Protein AF-A0A9D9CUV0-F1 (afdb_monomer_lite)

Sequence (119 aa):
TVNWGDNWRLPTREEFLELARECEWKIASDFGGSGVAGLVGISKKNKNVIFLPFCGYAKATVEAEGTAATYWTSTYGYDGTSAYDAASYHARISNPSRMVQVSNAAQEMGRNVRGVVNK

Secondary structure (DSSP, 8-state):
-----TTEEPPPHHHHHHHHHHEEEEEESSSTTSS--EEEEEETTT--EEEEE-EEEESSSEEEETT-BEEEEEEEP--SS-TT---EEEEETTSGGG-EEEE---TTSB-B---EE--

Structure (mmCIF, N/CA/C/O backbone):
data_AF-A0A9D9CUV0-F1
#
_entry.id   AF-A0A9D9CUV0-F1
#
loop_
_atom_site.group_PDB
_atom_site.id
_atom_site.type_symbol
_atom_site.label_atom_id
_atom_site.label_alt_id
_atom_site.label_comp_id
_atom_site.label_asym_id
_atom_site.label_entity_id
_atom_site.label_seq_id
_atom_site.pdbx_PDB_ins_code
_atom_site.Cartn_x
_atom_site.Cartn_y
_atom_site.Cartn_z
_atom_site.occupancy
_atom_site.B_iso_or_equiv
_atom_site.auth_seq_id
_atom_site.auth_comp_id
_atom_site.auth_asym_id
_atom_site.auth_atom_id
_atom_site.pdbx_PDB_model_num
ATOM 1 N N . THR A 1 1 ? -21.036 -10.960 -15.148 1.00 46.88 1 THR A N 1
ATOM 2 C CA . THR A 1 1 ? -19.567 -10.837 -15.045 1.00 46.88 1 THR A CA 1
ATOM 3 C C . THR A 1 1 ? -19.235 -9.391 -14.747 1.00 46.88 1 THR A C 1
ATOM 5 O O . THR A 1 1 ? -19.728 -8.515 -15.443 1.00 46.88 1 THR A O 1
ATOM 8 N N . VAL A 1 2 ? -18.496 -9.114 -13.670 1.00 50.69 2 VAL A N 1
ATOM 9 C CA . VAL A 1 2 ? -18.025 -7.752 -13.375 1.00 50.69 2 VAL A CA 1
ATOM 10 C C . VAL A 1 2 ? -16.778 -7.528 -14.224 1.00 50.69 2 VAL A C 1
ATOM 12 O O . VAL A 1 2 ? -15.698 -7.996 -13.875 1.00 50.69 2 VAL A O 1
ATOM 15 N N . ASN A 1 3 ? -16.944 -6.889 -15.383 1.00 58.47 3 ASN A N 1
ATOM 16 C CA . ASN A 1 3 ? -15.808 -6.390 -16.150 1.00 58.47 3 ASN A CA 1
ATOM 17 C C . ASN A 1 3 ? -15.181 -5.256 -15.340 1.00 58.47 3 ASN A C 1
ATOM 19 O O . ASN A 1 3 ? -15.890 -4.356 -14.898 1.00 58.47 3 ASN A O 1
ATOM 23 N N . TRP A 1 4 ? -13.862 -5.285 -15.157 1.00 58.91 4 TRP A N 1
ATOM 24 C CA . TRP A 1 4 ? -13.094 -4.296 -14.386 1.00 58.91 4 TRP A CA 1
ATOM 25 C C . TRP A 1 4 ? -13.083 -2.885 -15.026 1.00 58.91 4 TRP A C 1
ATOM 27 O O . TRP A 1 4 ? -12.318 -2.021 -14.603 1.00 58.91 4 TRP A O 1
ATOM 37 N N . GLY A 1 5 ? -13.956 -2.651 -16.015 1.00 60.09 5 GLY A N 1
ATOM 38 C CA . GLY A 1 5 ? -13.951 -1.510 -16.919 1.00 60.09 5 GLY A CA 1
ATOM 39 C C . GLY A 1 5 ? -12.782 -1.578 -17.899 1.00 60.09 5 GLY A C 1
ATOM 40 O O . GLY A 1 5 ? -11.723 -2.127 -17.592 1.00 60.09 5 GLY A O 1
ATOM 41 N N . ASP A 1 6 ? -12.955 -0.997 -19.081 1.00 66.31 6 ASP A N 1
ATOM 42 C CA . ASP A 1 6 ? -11.801 -0.617 -19.890 1.00 66.31 6 ASP A CA 1
ATOM 43 C C . ASP A 1 6 ? -11.046 0.495 -19.129 1.00 66.31 6 ASP A C 1
ATOM 45 O O . ASP A 1 6 ? -11.681 1.366 -18.529 1.00 66.31 6 ASP A O 1
ATOM 49 N N . ASN A 1 7 ? -9.705 0.477 -19.148 1.00 77.00 7 ASN A N 1
ATOM 50 C CA . ASN A 1 7 ? -8.789 1.463 -18.523 1.00 77.00 7 ASN A CA 1
ATOM 51 C C . ASN A 1 7 ? -8.323 1.235 -17.071 1.00 77.00 7 ASN A C 1
ATOM 53 O O . ASN A 1 7 ? -7.897 2.188 -16.409 1.00 77.00 7 ASN A O 1
ATOM 57 N N . TRP A 1 8 ? -8.333 0.002 -16.566 1.00 80.94 8 TRP A N 1
ATOM 58 C CA . TRP A 1 8 ? -7.646 -0.305 -15.309 1.00 80.94 8 TRP A CA 1
ATOM 59 C C . TRP A 1 8 ? -6.123 -0.337 -15.504 1.00 80.94 8 TRP A C 1
ATOM 61 O O . TRP A 1 8 ? -5.613 -0.956 -16.440 1.00 80.94 8 TRP A O 1
ATOM 71 N N . ARG A 1 9 ? -5.379 0.295 -14.595 1.00 86.12 9 ARG A N 1
ATOM 72 C CA . ARG A 1 9 ? -3.915 0.189 -14.533 1.00 86.12 9 ARG A CA 1
ATOM 73 C C . ARG A 1 9 ? -3.418 0.121 -13.100 1.00 86.12 9 ARG A C 1
ATOM 75 O O . ARG A 1 9 ? -4.111 0.509 -12.161 1.00 86.12 9 ARG A O 1
ATOM 82 N N . LEU A 1 10 ? -2.166 -0.292 -12.939 1.00 83.62 10 LEU A N 1
ATOM 83 C CA . LEU A 1 10 ? -1.450 -0.081 -11.689 1.00 83.62 10 LEU A CA 1
ATOM 84 C C . LEU A 1 10 ? -1.231 1.430 -11.447 1.00 83.62 10 LEU A C 1
ATOM 86 O O . LEU A 1 10 ? -0.942 2.181 -12.391 1.00 83.62 10 LEU A O 1
ATOM 90 N N . PRO A 1 11 ? -1.348 1.893 -10.194 1.00 83.19 11 PRO A N 1
ATOM 91 C CA . PRO A 1 11 ? -0.974 3.246 -9.812 1.00 83.19 11 PRO A CA 1
ATOM 92 C C . PRO A 1 11 ? 0.521 3.451 -10.037 1.00 83.19 11 PRO A C 1
ATOM 94 O O . PRO A 1 11 ? 1.333 2.545 -9.850 1.00 83.19 11 PRO A O 1
ATOM 97 N N . THR A 1 12 ? 0.884 4.660 -10.425 1.00 84.44 12 THR A N 1
ATOM 98 C CA . THR A 1 12 ? 2.278 5.088 -10.503 1.00 84.44 12 THR A CA 1
ATOM 99 C C . THR A 1 12 ? 2.852 5.274 -9.100 1.00 84.44 12 THR A C 1
ATOM 101 O O . THR A 1 12 ? 2.125 5.394 -8.107 1.00 84.44 12 THR A O 1
ATOM 104 N N . ARG A 1 13 ? 4.179 5.352 -9.015 1.00 81.00 13 ARG A N 1
ATOM 105 C CA . ARG A 1 13 ? 4.892 5.755 -7.800 1.00 81.00 13 ARG A CA 1
ATOM 106 C C . ARG A 1 13 ? 4.354 7.074 -7.235 1.00 81.00 13 ARG A C 1
ATOM 108 O O . ARG A 1 13 ? 4.178 7.200 -6.025 1.00 81.00 13 ARG A O 1
ATOM 115 N N . GLU A 1 14 ? 4.034 8.018 -8.113 1.00 82.12 14 GLU A N 1
ATOM 116 C CA . GLU A 1 14 ? 3.698 9.390 -7.735 1.00 82.12 14 GLU A CA 1
ATOM 117 C C . GLU A 1 14 ? 2.285 9.475 -7.164 1.00 82.12 14 GLU A C 1
ATOM 119 O O . GLU A 1 14 ? 2.069 10.149 -6.160 1.00 82.12 14 GLU A O 1
ATOM 124 N N . GLU A 1 15 ? 1.349 8.703 -7.715 1.00 84.69 15 GLU A N 1
ATOM 125 C CA . GLU A 1 15 ? 0.001 8.558 -7.159 1.00 84.69 15 GLU A CA 1
ATOM 126 C C . GLU A 1 15 ? 0.019 7.865 -5.793 1.00 84.69 15 GLU A C 1
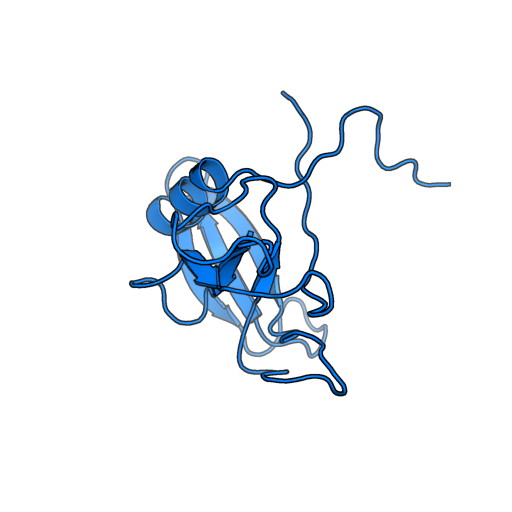ATOM 128 O O . GLU A 1 15 ? -0.701 8.265 -4.878 1.00 84.69 15 GLU A O 1
ATOM 133 N N . PHE A 1 16 ? 0.876 6.855 -5.611 1.00 82.19 16 PHE A N 1
ATOM 134 C CA . PHE A 1 16 ? 1.055 6.224 -4.302 1.00 82.19 16 PHE A CA 1
ATOM 135 C C . PHE A 1 16 ? 1.692 7.176 -3.279 1.00 82.19 16 PHE A C 1
ATOM 137 O O . PHE A 1 16 ? 1.319 7.150 -2.105 1.00 82.19 16 PHE A O 1
ATOM 144 N N . LEU A 1 17 ? 2.627 8.032 -3.706 1.00 81.44 17 LEU A N 1
ATOM 145 C CA . LEU A 1 17 ? 3.212 9.078 -2.863 1.00 81.44 17 LEU A CA 1
ATOM 146 C C . LEU A 1 17 ? 2.218 10.192 -2.528 1.00 81.44 17 LEU A C 1
ATOM 148 O O . LEU A 1 17 ? 2.254 10.711 -1.412 1.00 81.44 17 LEU A O 1
ATOM 152 N N . GLU A 1 18 ? 1.331 10.565 -3.450 1.00 84.81 18 GLU A N 1
ATOM 153 C CA . GLU A 1 18 ? 0.226 11.470 -3.135 1.00 84.81 18 GLU A CA 1
ATOM 154 C C . GLU A 1 18 ? -0.659 10.836 -2.063 1.00 84.81 18 GLU A C 1
ATOM 156 O O . GLU A 1 18 ? -0.867 11.435 -1.013 1.00 84.81 18 GLU A O 1
ATOM 161 N N . LEU A 1 19 ? -1.108 9.595 -2.274 1.00 84.75 19 LEU A N 1
ATOM 162 C CA . LEU A 1 19 ? -1.947 8.873 -1.320 1.00 84.75 19 LEU A CA 1
ATOM 163 C C . LEU A 1 19 ? -1.303 8.806 0.072 1.00 84.75 19 LEU A C 1
ATOM 165 O O . LEU A 1 19 ? -1.969 9.034 1.080 1.00 84.75 19 LEU A O 1
ATOM 169 N N . ALA A 1 20 ? 0.002 8.540 0.119 1.00 81.56 20 ALA A N 1
ATOM 170 C CA . ALA A 1 20 ? 0.804 8.527 1.333 1.00 81.56 20 ALA A CA 1
ATOM 171 C C . ALA A 1 20 ? 0.732 9.835 2.126 1.00 81.56 20 ALA A C 1
ATOM 173 O O . ALA A 1 20 ? 0.516 9.810 3.338 1.00 81.56 20 ALA A O 1
ATOM 174 N N . ARG A 1 21 ? 0.920 10.969 1.442 1.00 84.38 21 ARG A N 1
ATOM 175 C CA . ARG A 1 21 ? 1.017 12.306 2.050 1.00 84.38 21 ARG A CA 1
ATOM 176 C C . ARG A 1 21 ? -0.348 12.914 2.351 1.00 84.38 21 ARG A C 1
ATOM 178 O O . ARG A 1 21 ? -0.536 13.561 3.385 1.00 84.38 21 ARG A O 1
ATOM 185 N N . GLU A 1 22 ? -1.294 12.700 1.448 1.00 89.62 22 GLU A N 1
ATOM 186 C CA . GLU A 1 22 ? -2.609 13.335 1.444 1.00 89.62 22 GLU A CA 1
ATOM 187 C C . GLU A 1 22 ? -3.660 12.541 2.224 1.00 89.62 22 GLU A C 1
ATOM 189 O O . GLU A 1 22 ? -4.793 13.001 2.347 1.00 89.62 22 GLU A O 1
ATOM 194 N N . CYS A 1 23 ? -3.305 11.384 2.792 1.00 88.88 23 CYS A N 1
ATOM 195 C CA . CYS A 1 23 ? -4.169 10.645 3.709 1.00 88.88 23 CYS A CA 1
ATOM 196 C C . CYS A 1 23 ? -3.682 10.720 5.159 1.00 88.88 23 CYS A C 1
ATOM 198 O O . CYS A 1 23 ? -2.488 10.786 5.451 1.00 88.88 23 CYS A O 1
ATOM 200 N N . GLU A 1 24 ? -4.636 10.689 6.082 1.00 89.81 24 GLU A N 1
ATOM 201 C CA . GLU A 1 24 ? -4.405 10.336 7.479 1.00 89.81 24 GLU A CA 1
ATOM 202 C C . GLU A 1 24 ? -4.538 8.822 7.634 1.00 89.81 24 GLU A C 1
ATOM 204 O O . GLU A 1 24 ? -5.509 8.232 7.154 1.00 89.81 24 GLU A O 1
ATOM 209 N N . TRP A 1 25 ? -3.568 8.198 8.300 1.00 85.88 25 TRP A N 1
ATOM 210 C CA . TRP A 1 25 ? -3.477 6.745 8.411 1.00 85.88 25 TRP A CA 1
ATOM 211 C C . TRP A 1 25 ? -3.795 6.277 9.824 1.00 85.88 25 TRP A C 1
ATOM 213 O O . TRP A 1 25 ? -3.247 6.790 10.800 1.00 85.88 25 TRP A O 1
ATOM 223 N N . LYS A 1 26 ? -4.661 5.268 9.925 1.00 88.00 26 LYS A N 1
ATOM 224 C CA . LYS A 1 26 ? -4.978 4.566 11.172 1.00 88.00 26 LYS A CA 1
ATOM 225 C C . LYS A 1 26 ? -4.922 3.065 10.941 1.00 88.00 26 LYS A C 1
ATOM 227 O O . LYS A 1 26 ? -5.271 2.591 9.862 1.00 88.00 26 LYS A O 1
ATOM 232 N N . ILE A 1 27 ? -4.501 2.323 11.957 1.00 87.31 27 ILE A N 1
ATOM 233 C CA . ILE A 1 27 ? -4.576 0.862 11.942 1.00 87.31 27 ILE A CA 1
ATOM 234 C C . ILE A 1 27 ? -5.994 0.456 12.342 1.00 87.31 27 ILE A C 1
ATOM 236 O O . ILE A 1 27 ? -6.518 0.945 13.342 1.00 87.31 27 ILE A O 1
ATOM 240 N N . ALA A 1 28 ? -6.598 -0.438 11.566 1.00 89.44 28 ALA A N 1
ATOM 241 C CA . ALA A 1 28 ? -7.801 -1.165 11.936 1.00 89.44 28 ALA A CA 1
ATOM 242 C C . ALA A 1 28 ? -7.410 -2.616 12.227 1.00 89.44 28 ALA A C 1
ATOM 244 O O . ALA A 1 28 ? -6.795 -3.265 11.383 1.00 89.44 28 ALA A O 1
ATOM 245 N N . SER A 1 29 ? -7.750 -3.114 13.416 1.00 89.00 29 SER A N 1
ATOM 246 C CA . SER A 1 29 ? -7.565 -4.525 13.783 1.00 89.00 29 SER A CA 1
ATOM 247 C C . SER A 1 29 ? -8.572 -5.440 13.086 1.00 89.00 29 SER A C 1
ATOM 249 O O . SER A 1 29 ? -8.277 -6.605 12.854 1.00 89.00 29 SER A O 1
ATOM 251 N N . ASP A 1 30 ? -9.737 -4.897 12.739 1.00 89.12 30 ASP A N 1
ATOM 252 C CA . ASP A 1 30 ? -10.767 -5.546 11.939 1.00 89.12 30 ASP A CA 1
ATOM 253 C C . ASP A 1 30 ? -11.511 -4.469 11.140 1.00 89.12 30 ASP A C 1
ATOM 255 O O . ASP A 1 30 ? -12.160 -3.586 11.710 1.00 89.12 30 ASP A O 1
ATOM 259 N N . PHE A 1 31 ? -11.376 -4.498 9.815 1.00 86.25 31 PHE A N 1
ATOM 260 C CA . PHE A 1 31 ? -12.105 -3.578 8.953 1.00 86.25 31 PHE A CA 1
ATOM 261 C C . PHE A 1 31 ? -13.453 -4.165 8.543 1.00 86.25 31 PHE A C 1
ATOM 263 O O . PHE A 1 31 ? -13.519 -5.147 7.804 1.00 86.25 31 PHE A O 1
ATOM 270 N N . GLY A 1 32 ? -14.536 -3.531 8.994 1.00 86.00 32 GLY A N 1
ATOM 271 C CA . GLY A 1 32 ? -15.897 -3.880 8.583 1.00 86.00 32 GLY A CA 1
ATOM 272 C C . GLY A 1 32 ? -16.390 -5.251 9.062 1.00 86.00 32 GLY A C 1
ATOM 273 O O . GLY A 1 32 ? -17.326 -5.770 8.465 1.00 86.00 32 GLY A O 1
ATOM 274 N N . GLY A 1 33 ? -15.782 -5.841 10.099 1.00 87.44 33 GLY A N 1
ATOM 275 C CA . GLY A 1 33 ? -16.157 -7.171 10.598 1.00 87.44 33 GLY A CA 1
ATOM 276 C C . GLY A 1 33 ? -15.633 -8.322 9.734 1.00 87.44 33 GLY A C 1
ATOM 277 O O . GLY A 1 33 ? -16.203 -9.409 9.744 1.00 87.44 33 GLY A O 1
ATOM 278 N N . SER A 1 34 ? -14.593 -8.073 8.934 1.00 86.38 34 SER A N 1
ATOM 279 C CA . SER A 1 34 ? -13.983 -9.067 8.043 1.00 86.38 34 SER A CA 1
ATOM 280 C C . SER A 1 34 ? -12.977 -9.978 8.749 1.00 86.38 34 SER A C 1
ATOM 282 O O . SER A 1 34 ? -12.559 -10.980 8.174 1.00 86.38 34 SER A O 1
ATOM 284 N N . GLY A 1 35 ? -12.549 -9.623 9.964 1.00 87.12 35 GLY A N 1
ATOM 285 C CA . GLY A 1 35 ? -11.437 -10.270 10.660 1.00 87.12 35 GLY A CA 1
ATOM 286 C C . GLY A 1 35 ? -10.064 -9.928 10.071 1.00 87.12 35 GLY A C 1
ATOM 287 O O . GLY A 1 35 ? -9.067 -10.535 10.455 1.00 87.12 35 GLY A O 1
ATOM 288 N N . VAL A 1 36 ? -9.991 -8.970 9.138 1.00 87.06 36 VAL A N 1
ATOM 289 C CA . VAL A 1 36 ? -8.748 -8.586 8.461 1.00 87.06 36 VAL A CA 1
ATOM 290 C C . VAL A 1 36 ? -8.218 -7.277 9.032 1.00 87.06 36 VAL A C 1
ATOM 292 O O . VAL A 1 36 ? -8.858 -6.224 8.937 1.00 87.06 36 VAL A O 1
ATOM 295 N N . ALA A 1 37 ? -7.001 -7.336 9.570 1.00 89.38 37 ALA A N 1
ATOM 296 C CA . ALA A 1 37 ? -6.264 -6.156 9.990 1.00 89.38 37 ALA A CA 1
ATOM 297 C C . ALA A 1 37 ? -5.668 -5.411 8.786 1.00 89.38 37 ALA A C 1
ATOM 299 O O . ALA A 1 37 ? -5.275 -6.003 7.776 1.00 89.38 37 ALA A O 1
ATOM 300 N N . GLY A 1 38 ? -5.557 -4.093 8.896 1.00 88.50 38 GLY A N 1
ATOM 301 C CA . GLY A 1 38 ? -4.961 -3.280 7.847 1.00 88.50 38 GLY A CA 1
ATOM 302 C C . GLY A 1 38 ? -4.931 -1.798 8.167 1.00 88.50 38 GLY A C 1
ATOM 303 O O . GLY A 1 38 ? -5.125 -1.367 9.303 1.00 88.50 38 GLY A O 1
ATOM 304 N N . LEU A 1 39 ? -4.686 -1.005 7.131 1.00 87.56 39 LEU A N 1
ATOM 305 C CA . LEU A 1 39 ? -4.616 0.445 7.217 1.00 87.56 39 LEU A CA 1
ATOM 306 C C . LEU A 1 39 ? -5.834 1.090 6.586 1.00 87.56 39 LEU A C 1
ATOM 308 O O . LEU A 1 39 ? -6.220 0.775 5.461 1.00 87.56 39 LEU A O 1
ATOM 312 N N . VAL A 1 40 ? -6.394 2.044 7.315 1.00 90.62 40 VAL A N 1
ATOM 313 C CA . VAL A 1 40 ? -7.461 2.918 6.856 1.00 90.62 40 VAL A CA 1
ATOM 314 C C . VAL A 1 40 ? -6.841 4.272 6.541 1.00 90.62 40 VAL A C 1
ATOM 316 O O . VAL A 1 40 ? -6.307 4.937 7.430 1.00 90.62 40 VAL A O 1
ATOM 319 N N . GLY A 1 41 ? -6.882 4.646 5.264 1.00 89.38 41 GLY A N 1
ATOM 320 C CA . GLY A 1 41 ? -6.453 5.951 4.773 1.00 89.38 41 GLY A CA 1
ATOM 321 C C . GLY A 1 41 ? -7.663 6.853 4.573 1.00 89.38 41 GLY A C 1
ATOM 322 O O . GLY A 1 41 ? -8.558 6.509 3.802 1.00 89.38 41 GLY A O 1
ATOM 323 N N . ILE A 1 42 ? -7.693 7.994 5.258 1.00 92.69 42 ILE A N 1
ATOM 324 C CA . ILE A 1 42 ? -8.741 9.010 5.109 1.00 92.69 42 ILE A CA 1
ATOM 325 C C . ILE A 1 42 ? -8.144 10.204 4.371 1.00 92.69 42 ILE A C 1
ATOM 327 O O . ILE A 1 42 ? -7.225 10.849 4.874 1.00 92.69 42 ILE A O 1
ATOM 331 N N . SER A 1 43 ? -8.669 10.513 3.187 1.00 92.19 43 SER A N 1
ATOM 332 C CA . SER A 1 43 ? -8.202 11.643 2.383 1.00 92.19 43 SER A CA 1
ATOM 333 C C . SER A 1 43 ? -8.407 12.970 3.108 1.00 92.19 43 SER A C 1
ATOM 335 O O . SER A 1 43 ? -9.515 13.305 3.534 1.00 92.19 43 SER A O 1
ATOM 337 N N . LYS A 1 44 ? -7.355 13.784 3.181 1.00 93.56 44 LYS A N 1
ATOM 338 C CA . LYS A 1 44 ? -7.412 15.142 3.730 1.00 93.56 44 LYS A CA 1
ATOM 339 C C . LYS A 1 44 ? -8.247 16.078 2.852 1.00 93.56 44 LYS A C 1
ATOM 341 O O . LYS A 1 44 ? -8.877 16.984 3.389 1.00 93.56 44 LYS A O 1
ATOM 346 N N . LYS A 1 45 ? -8.301 15.823 1.536 1.00 93.25 45 LYS A N 1
ATOM 347 C CA . LYS A 1 45 ? -8.961 16.680 0.533 1.00 93.25 45 LYS A CA 1
ATOM 348 C C . LYS A 1 45 ? -10.470 16.453 0.434 1.00 93.25 45 LYS A C 1
ATOM 350 O O . LYS A 1 45 ? -11.232 17.409 0.427 1.00 93.25 45 LYS A O 1
ATOM 355 N N . ASN A 1 46 ? -10.900 15.196 0.325 1.00 93.06 46 ASN A N 1
ATOM 356 C CA . ASN A 1 46 ? -12.300 14.847 0.030 1.00 93.06 46 ASN A CA 1
ATOM 357 C C . ASN A 1 46 ? -12.926 13.877 1.038 1.00 93.06 46 ASN A C 1
ATOM 359 O O . ASN A 1 46 ? -14.061 13.462 0.841 1.00 93.06 46 ASN A O 1
ATOM 363 N N . LYS A 1 47 ? -12.200 13.507 2.102 1.00 93.69 47 LYS A N 1
ATOM 364 C CA . LYS A 1 47 ? -12.658 12.585 3.155 1.00 93.69 47 LYS A CA 1
ATOM 365 C C . LYS A 1 47 ? -13.039 11.182 2.667 1.00 93.69 47 LYS A C 1
ATOM 367 O O . LYS A 1 47 ? -13.543 10.391 3.461 1.00 93.69 47 LYS A O 1
ATOM 372 N N . ASN A 1 48 ? -12.726 10.829 1.417 1.00 93.25 48 ASN A N 1
ATOM 373 C CA . ASN A 1 48 ? -12.866 9.459 0.937 1.00 93.25 48 ASN A CA 1
ATOM 374 C C . ASN A 1 48 ? -11.964 8.526 1.744 1.00 93.25 48 ASN A C 1
ATOM 376 O O . ASN A 1 48 ? -10.839 8.885 2.109 1.00 93.25 48 ASN A O 1
ATOM 380 N N . VAL A 1 49 ? -12.471 7.322 1.987 1.00 91.06 49 VAL A N 1
ATOM 381 C CA . VAL A 1 49 ? -11.809 6.311 2.805 1.00 91.06 49 VAL A CA 1
ATOM 382 C C . VAL A 1 49 ? -11.345 5.166 1.923 1.00 91.06 49 VAL A C 1
ATOM 384 O O . VAL A 1 49 ? -12.077 4.685 1.059 1.00 91.06 49 VAL A O 1
ATOM 387 N N . ILE A 1 50 ? -10.123 4.712 2.166 1.00 89.44 50 ILE A N 1
ATOM 388 C CA . ILE A 1 50 ? -9.586 3.496 1.578 1.00 89.44 50 ILE A CA 1
ATOM 389 C C . ILE A 1 50 ? -9.138 2.535 2.673 1.00 89.44 50 ILE A C 1
ATOM 391 O O . ILE A 1 50 ? -8.614 2.958 3.700 1.00 89.44 50 ILE A O 1
ATOM 395 N N . PHE A 1 51 ? -9.298 1.239 2.422 1.00 90.44 51 PHE A N 1
ATOM 396 C CA . PHE A 1 51 ? -8.716 0.186 3.244 1.00 90.44 51 PHE A CA 1
ATOM 397 C C . PHE A 1 51 ? -7.602 -0.528 2.478 1.00 90.44 51 PHE A C 1
ATOM 399 O O . PHE A 1 51 ? -7.692 -0.708 1.259 1.00 90.44 51 PHE A O 1
ATOM 406 N N . LEU A 1 52 ? -6.535 -0.874 3.191 1.00 88.62 52 LEU A N 1
ATOM 407 C CA . LEU A 1 52 ? -5.364 -1.577 2.688 1.00 88.62 52 LEU A CA 1
ATOM 408 C C . LEU A 1 52 ? -5.009 -2.703 3.666 1.00 88.62 52 LEU A C 1
ATOM 410 O O . LEU A 1 52 ? -4.394 -2.422 4.700 1.00 88.62 52 LEU A O 1
ATOM 414 N N . PRO A 1 53 ? -5.381 -3.957 3.374 1.00 89.50 53 PRO A N 1
ATOM 415 C CA . PRO A 1 53 ? -5.156 -5.065 4.292 1.00 89.50 53 PRO A CA 1
ATOM 416 C C . PRO A 1 53 ? -3.667 -5.384 4.468 1.00 89.50 53 PRO A C 1
ATOM 418 O O . PRO A 1 53 ? -2.845 -5.161 3.571 1.00 89.50 53 PRO A O 1
ATOM 421 N N . PHE A 1 54 ? -3.323 -5.935 5.632 1.00 88.31 54 PHE A N 1
ATOM 422 C CA . PHE A 1 54 ? -1.986 -6.438 5.931 1.00 88.31 54 PHE A CA 1
ATOM 423 C C . PHE A 1 54 ? -1.761 -7.845 5.360 1.00 88.31 54 PHE A C 1
ATOM 425 O O . PHE A 1 54 ? -1.575 -8.806 6.096 1.00 88.31 54 PHE A O 1
ATOM 432 N N . CYS A 1 55 ? -1.765 -7.971 4.034 1.00 85.56 55 CYS A N 1
ATOM 433 C CA . CYS A 1 55 ? -1.606 -9.259 3.345 1.00 85.56 55 CYS A CA 1
ATOM 434 C C . CYS A 1 55 ? -0.145 -9.671 3.089 1.00 85.56 55 CYS A C 1
ATOM 436 O O . CYS A 1 55 ? 0.093 -10.703 2.472 1.00 85.56 55 CYS A O 1
ATOM 438 N N . GLY A 1 56 ? 0.841 -8.875 3.509 1.00 85.69 56 GLY A N 1
ATOM 439 C CA . GLY A 1 56 ? 2.247 -9.211 3.302 1.00 85.69 56 GLY A CA 1
ATOM 440 C C . GLY A 1 56 ? 2.682 -9.164 1.832 1.00 85.69 56 GLY A C 1
ATOM 441 O O . GLY A 1 56 ? 2.193 -8.334 1.056 1.00 85.69 56 GLY A O 1
ATOM 442 N N . TYR A 1 57 ? 3.640 -10.019 1.473 1.00 83.94 57 TYR A N 1
ATOM 443 C CA . TYR A 1 57 ? 4.095 -10.309 0.107 1.00 83.94 57 TYR A CA 1
ATOM 444 C C . TYR A 1 57 ? 4.477 -11.792 -0.012 1.00 83.94 57 TYR A C 1
ATOM 446 O O . TYR A 1 57 ? 4.796 -12.436 0.982 1.00 83.94 57 TYR A O 1
ATOM 454 N N . ALA A 1 58 ? 4.445 -12.336 -1.224 1.00 85.75 58 ALA A N 1
ATOM 455 C CA . ALA A 1 58 ? 4.816 -13.711 -1.520 1.00 85.75 58 ALA A CA 1
ATOM 456 C C . ALA A 1 58 ? 6.239 -13.791 -2.085 1.00 85.75 58 ALA A C 1
ATOM 458 O O . ALA A 1 58 ? 6.632 -12.997 -2.938 1.00 85.75 58 ALA A O 1
ATOM 459 N N . LYS A 1 59 ? 6.992 -14.791 -1.638 1.00 81.88 59 LYS A N 1
ATOM 460 C CA . LYS A 1 59 ? 8.224 -15.258 -2.279 1.00 81.88 59 LYS A CA 1
ATOM 461 C C . LYS A 1 59 ? 8.100 -16.769 -2.487 1.00 81.88 59 LYS A C 1
ATOM 463 O O . LYS A 1 59 ? 7.264 -17.199 -3.272 1.00 81.88 59 LYS A O 1
ATOM 468 N N . ALA A 1 60 ? 8.843 -17.576 -1.728 1.00 84.50 60 ALA A N 1
ATOM 469 C CA . ALA A 1 60 ? 8.578 -19.012 -1.597 1.00 84.50 60 ALA A CA 1
ATOM 470 C C . ALA A 1 60 ? 7.401 -19.289 -0.642 1.00 84.50 60 ALA A C 1
ATOM 472 O O . ALA A 1 60 ? 6.679 -20.269 -0.792 1.00 84.50 60 ALA A O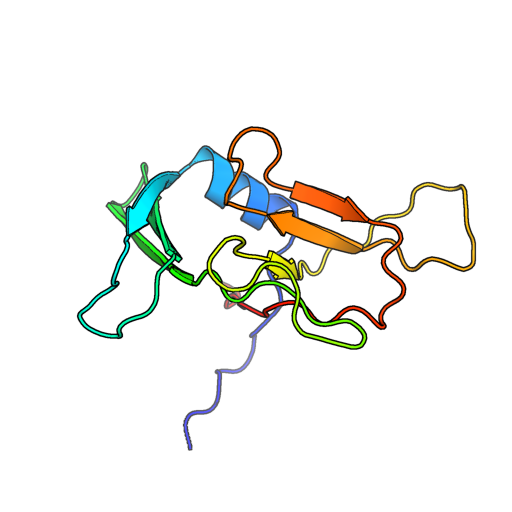 1
ATOM 473 N N . THR A 1 61 ? 7.203 -18.397 0.329 1.00 86.31 61 THR A N 1
ATOM 474 C CA . THR A 1 61 ? 6.103 -18.393 1.297 1.00 86.31 61 THR A CA 1
ATOM 475 C C . THR A 1 61 ? 5.518 -16.985 1.394 1.00 86.31 61 THR A C 1
ATOM 477 O O . THR A 1 61 ? 6.078 -16.036 0.835 1.00 86.31 61 THR A O 1
ATOM 480 N N . VAL A 1 62 ? 4.397 -16.834 2.100 1.00 87.81 62 VAL A N 1
ATOM 481 C CA . VAL A 1 62 ? 3.868 -15.511 2.452 1.00 87.81 62 VAL A CA 1
ATOM 482 C C . VAL A 1 62 ? 4.680 -14.950 3.619 1.00 87.81 62 VAL A C 1
ATOM 484 O O . VAL A 1 62 ? 4.866 -15.615 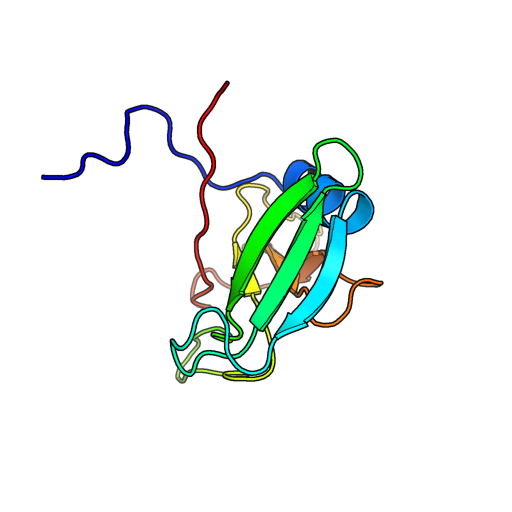4.636 1.00 87.81 62 VAL A O 1
ATOM 487 N N . GLU A 1 63 ? 5.176 -13.729 3.466 1.00 86.88 63 GLU A N 1
ATOM 488 C CA . GLU A 1 63 ? 5.944 -13.003 4.472 1.00 86.88 63 GLU A CA 1
ATOM 489 C C . GLU A 1 63 ? 5.214 -11.727 4.896 1.00 86.88 63 GLU A C 1
ATOM 491 O O . GLU A 1 63 ? 4.543 -11.076 4.096 1.00 86.88 63 GLU A O 1
ATOM 496 N N . ALA A 1 64 ? 5.385 -11.336 6.162 1.00 84.75 64 ALA A N 1
ATOM 497 C CA . ALA A 1 64 ? 4.792 -10.129 6.747 1.00 84.75 64 ALA A CA 1
ATOM 498 C C . ALA A 1 64 ? 3.249 -10.051 6.660 1.00 84.75 64 ALA A C 1
ATOM 500 O O . ALA A 1 64 ? 2.668 -8.960 6.731 1.00 84.75 64 ALA A O 1
ATOM 501 N N . GLU A 1 65 ? 2.581 -11.201 6.559 1.00 87.31 65 GLU A N 1
ATOM 502 C CA . GLU A 1 65 ? 1.138 -11.316 6.768 1.00 87.31 65 GLU A CA 1
ATOM 503 C C . GLU A 1 65 ? 0.758 -10.771 8.155 1.00 87.31 65 GLU A C 1
ATOM 505 O O . GLU A 1 65 ? 1.516 -10.876 9.122 1.00 87.31 65 GLU A O 1
ATOM 510 N N . GLY A 1 66 ? -0.373 -10.075 8.236 1.00 84.12 66 GLY A N 1
ATOM 511 C CA . GLY A 1 66 ? -0.853 -9.406 9.445 1.00 84.12 66 GLY A CA 1
ATOM 512 C C . GLY A 1 66 ? -0.066 -8.156 9.857 1.00 84.12 66 GLY A C 1
ATOM 513 O O . GLY A 1 66 ? -0.512 -7.435 10.746 1.00 84.12 66 GLY A O 1
ATOM 514 N N . THR A 1 67 ? 1.071 -7.850 9.217 1.00 82.44 67 THR A N 1
ATOM 515 C CA . THR A 1 67 ? 1.964 -6.756 9.651 1.00 82.44 67 THR A CA 1
ATOM 516 C C . THR A 1 67 ? 2.345 -5.755 8.559 1.00 82.44 67 THR A C 1
ATOM 518 O O . THR A 1 67 ? 2.773 -4.641 8.874 1.00 82.44 67 THR A O 1
ATOM 521 N N . ALA A 1 68 ? 2.202 -6.101 7.277 1.00 82.19 68 ALA A N 1
ATOM 522 C CA . ALA A 1 68 ? 2.557 -5.214 6.174 1.00 82.19 68 ALA A CA 1
ATOM 523 C C . ALA A 1 68 ? 1.500 -5.195 5.069 1.00 82.19 68 ALA A C 1
ATOM 525 O O . ALA A 1 68 ? 1.018 -6.229 4.618 1.00 82.19 68 ALA A O 1
ATOM 526 N N . ALA A 1 69 ? 1.192 -3.993 4.583 1.00 82.75 69 ALA A N 1
ATOM 527 C CA . ALA A 1 69 ? 0.406 -3.789 3.374 1.00 82.75 69 ALA A CA 1
ATOM 528 C C . ALA A 1 69 ? 1.383 -3.437 2.248 1.00 82.75 69 ALA A C 1
ATOM 530 O O . ALA A 1 69 ? 1.950 -2.338 2.272 1.00 82.75 69 ALA A O 1
ATOM 531 N N . THR A 1 70 ? 1.623 -4.378 1.326 1.00 83.31 70 THR A N 1
ATOM 532 C CA . THR A 1 70 ? 2.570 -4.188 0.217 1.00 83.31 70 THR A CA 1
ATOM 533 C C . THR A 1 70 ? 1.892 -4.199 -1.145 1.00 83.31 70 THR A C 1
ATOM 535 O O . THR A 1 70 ? 1.090 -5.090 -1.413 1.00 83.31 70 THR A O 1
ATOM 538 N N . TYR A 1 71 ? 2.211 -3.222 -2.000 1.00 83.81 71 TYR A N 1
ATOM 539 C CA . TYR A 1 71 ? 1.556 -3.059 -3.304 1.00 83.81 71 TYR A CA 1
ATOM 540 C C . TYR A 1 71 ? 2.538 -2.776 -4.427 1.00 83.81 71 TYR A C 1
ATOM 542 O O . TYR A 1 71 ? 3.496 -2.029 -4.222 1.00 83.81 71 TYR A O 1
ATOM 550 N N . TRP A 1 72 ? 2.249 -3.319 -5.609 1.00 84.19 72 TRP A N 1
ATOM 551 C CA . TRP A 1 72 ? 2.939 -2.960 -6.842 1.00 84.19 72 TRP A CA 1
ATOM 552 C C . TRP A 1 72 ? 2.543 -1.575 -7.352 1.00 84.19 72 TRP A C 1
ATOM 554 O O . TRP A 1 72 ? 1.381 -1.173 -7.269 1.00 84.19 72 TRP A O 1
ATOM 564 N N . THR A 1 73 ? 3.516 -0.879 -7.938 1.00 78.12 73 THR A N 1
ATOM 565 C CA . THR A 1 73 ? 3.290 0.328 -8.742 1.00 78.12 73 THR A CA 1
ATOM 566 C C . THR A 1 73 ? 3.700 0.069 -10.194 1.00 78.12 73 THR A C 1
ATOM 568 O O . THR A 1 73 ? 4.521 -0.808 -10.449 1.00 78.12 73 THR A O 1
ATOM 571 N N . SER A 1 74 ? 3.160 0.828 -11.148 1.00 80.12 74 SER A N 1
ATOM 572 C CA . SER A 1 74 ? 3.536 0.741 -12.571 1.00 80.12 74 SER A CA 1
ATOM 573 C C . SER A 1 74 ? 4.888 1.379 -12.898 1.00 80.12 74 SER A C 1
ATOM 575 O O . SER A 1 74 ? 5.368 1.261 -14.023 1.00 80.12 74 SER A O 1
ATOM 577 N N . THR A 1 75 ? 5.498 2.086 -11.946 1.00 77.88 75 THR A N 1
ATOM 578 C CA . THR A 1 75 ? 6.780 2.755 -12.153 1.00 77.88 75 THR A CA 1
ATOM 579 C C . THR A 1 75 ? 7.919 1.769 -11.919 1.00 77.88 75 THR A C 1
ATOM 581 O O . THR A 1 75 ? 8.029 1.168 -10.848 1.00 77.88 75 THR A O 1
ATOM 584 N N . TYR A 1 76 ? 8.797 1.642 -12.909 1.00 74.56 76 TYR A N 1
ATOM 585 C CA . TYR A 1 76 ? 10.033 0.878 -12.787 1.00 74.56 76 TYR A CA 1
ATOM 586 C C . TYR A 1 76 ? 11.100 1.702 -12.065 1.00 74.56 76 TYR A C 1
ATOM 588 O O . TY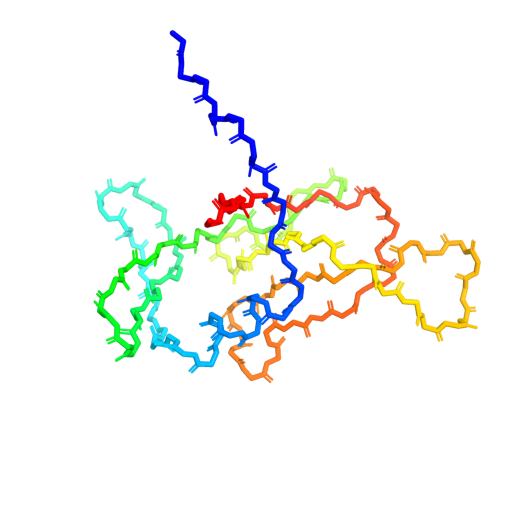R A 1 76 ? 11.239 2.904 -12.296 1.00 74.56 76 TYR A O 1
ATOM 596 N N . GLY A 1 77 ? 11.837 1.053 -11.169 1.00 66.19 77 GLY A N 1
ATOM 597 C CA . GLY A 1 77 ? 13.092 1.575 -10.650 1.00 66.19 77 GLY A CA 1
ATOM 598 C C . GLY A 1 77 ? 14.218 1.179 -11.598 1.00 66.19 77 GLY A C 1
ATOM 599 O O . GLY A 1 77 ? 14.241 0.066 -12.106 1.00 66.19 77 GLY A O 1
ATOM 600 N N . TYR A 1 78 ? 15.156 2.083 -11.841 1.00 60.22 78 TYR A N 1
ATOM 601 C CA . TYR A 1 78 ? 16.436 1.749 -12.453 1.00 60.22 78 TYR A CA 1
ATOM 602 C C . TYR A 1 78 ? 17.500 2.394 -11.579 1.00 60.22 78 TYR A C 1
ATOM 604 O O . TYR A 1 78 ? 17.577 3.620 -11.514 1.00 60.22 78 TYR A O 1
ATOM 612 N N . ASP A 1 79 ? 18.258 1.587 -10.840 1.00 56.28 79 ASP A N 1
ATOM 613 C CA . ASP A 1 79 ? 19.319 2.092 -9.961 1.00 56.28 79 ASP A CA 1
ATOM 614 C C . ASP A 1 79 ? 20.683 2.185 -10.669 1.00 56.28 79 ASP A C 1
ATOM 616 O O . ASP A 1 79 ? 21.653 2.658 -10.084 1.00 56.28 79 ASP A O 1
ATOM 620 N N . GLY A 1 80 ? 20.754 1.789 -11.947 1.00 54.94 80 GLY A N 1
ATOM 621 C CA . GLY A 1 80 ? 21.967 1.849 -12.760 1.00 54.94 80 GLY A CA 1
ATOM 622 C C . GLY A 1 80 ? 23.040 0.823 -12.398 1.00 54.94 80 GLY A C 1
ATOM 623 O O . GLY A 1 80 ? 24.113 0.873 -12.996 1.00 54.94 80 GLY A O 1
ATOM 624 N N . THR A 1 81 ? 22.780 -0.093 -11.455 1.00 55.31 81 THR A N 1
ATOM 625 C CA . THR A 1 81 ? 23.815 -0.976 -10.891 1.00 55.31 81 THR A CA 1
ATOM 626 C C . THR A 1 81 ? 23.625 -2.469 -11.153 1.00 55.31 81 THR A C 1
ATOM 628 O O . THR A 1 81 ? 24.605 -3.207 -11.053 1.00 55.31 81 THR A O 1
ATOM 631 N N . SER A 1 82 ? 22.450 -2.941 -11.583 1.00 52.31 82 SER A N 1
ATOM 632 C CA . SER A 1 82 ? 22.286 -4.343 -11.994 1.00 52.31 82 SER A CA 1
ATOM 633 C C . SER A 1 82 ? 21.366 -4.515 -13.208 1.00 52.31 82 SER A C 1
ATOM 635 O O . SER A 1 82 ? 20.176 -4.224 -13.187 1.00 52.31 82 SER A O 1
ATOM 637 N N . ALA A 1 83 ? 21.921 -5.072 -14.289 1.00 46.47 83 ALA A N 1
ATOM 638 C CA . ALA A 1 83 ? 21.180 -5.486 -15.487 1.00 46.47 83 ALA A CA 1
ATOM 639 C C . ALA A 1 83 ? 20.290 -6.734 -15.259 1.00 4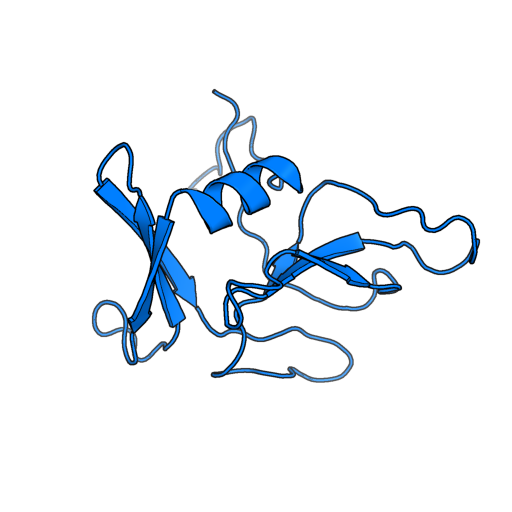6.47 83 ALA A C 1
ATOM 641 O O . ALA A 1 83 ? 19.679 -7.224 -16.205 1.00 46.47 83 ALA A O 1
ATOM 642 N N . TYR A 1 84 ? 20.224 -7.249 -14.021 1.00 42.56 84 TYR A N 1
ATOM 643 C CA . TYR A 1 84 ? 19.536 -8.494 -13.658 1.00 42.56 84 TYR A CA 1
ATOM 644 C C . TYR A 1 84 ? 18.502 -8.367 -12.531 1.00 42.56 84 TYR A C 1
ATOM 646 O O . TYR A 1 84 ? 17.777 -9.329 -12.294 1.00 42.56 84 TYR A O 1
ATOM 654 N N . ASP A 1 85 ? 18.339 -7.197 -11.908 1.00 47.31 85 ASP A N 1
ATOM 655 C CA . ASP A 1 85 ? 17.239 -6.974 -10.969 1.00 47.31 85 ASP A CA 1
ATOM 656 C C . ASP A 1 85 ? 16.264 -5.986 -11.599 1.00 47.31 85 ASP A C 1
ATOM 658 O O . ASP A 1 85 ? 16.575 -4.809 -11.772 1.00 47.31 85 ASP A O 1
ATOM 662 N N . ALA A 1 86 ? 15.070 -6.445 -11.967 1.00 50.66 86 ALA A N 1
ATOM 663 C CA . ALA A 1 86 ? 14.004 -5.552 -12.404 1.00 50.66 86 ALA A CA 1
ATOM 664 C C . ALA A 1 86 ? 13.532 -4.716 -11.202 1.00 50.66 86 ALA A C 1
ATOM 666 O O . ALA A 1 86 ? 12.542 -5.042 -10.545 1.00 50.66 86 ALA A O 1
ATOM 667 N N . ALA A 1 87 ? 14.268 -3.653 -10.874 1.00 55.06 87 ALA A N 1
ATOM 668 C CA . ALA A 1 87 ? 13.939 -2.794 -9.757 1.00 55.06 87 ALA A CA 1
ATOM 669 C C . ALA A 1 87 ? 12.511 -2.264 -9.939 1.00 55.06 87 ALA A C 1
ATOM 671 O O . ALA A 1 87 ? 12.106 -1.746 -10.981 1.00 55.06 87 ALA A O 1
ATOM 672 N N . SER A 1 88 ? 11.699 -2.468 -8.914 1.00 61.44 88 SER A N 1
ATOM 673 C CA . SER A 1 88 ? 10.268 -2.206 -8.967 1.00 61.44 88 SER A CA 1
ATOM 674 C C . SER A 1 88 ? 9.857 -1.476 -7.699 1.00 61.44 88 SER A C 1
ATOM 676 O O . SER A 1 88 ? 10.214 -1.851 -6.573 1.00 61.44 88 SER A O 1
ATOM 678 N N . TYR A 1 89 ? 9.151 -0.361 -7.889 1.00 63.84 89 TYR A N 1
ATOM 679 C CA . TYR A 1 89 ? 8.647 0.419 -6.773 1.00 63.84 89 TYR A CA 1
ATOM 680 C C . TYR A 1 89 ? 7.465 -0.302 -6.142 1.00 63.84 89 TYR A C 1
ATOM 682 O O . TYR A 1 89 ? 6.552 -0.785 -6.820 1.00 63.84 89 TYR A O 1
ATOM 690 N N . HIS A 1 90 ? 7.475 -0.319 -4.819 1.00 68.94 90 HIS A N 1
ATOM 691 C CA . HIS A 1 90 ? 6.386 -0.843 -4.025 1.00 68.94 90 HIS A CA 1
ATOM 692 C C . HIS A 1 90 ? 6.125 0.050 -2.822 1.00 68.94 90 HIS A C 1
ATOM 694 O O . HIS A 1 90 ? 7.028 0.730 -2.324 1.00 68.94 90 HIS A O 1
ATOM 700 N N . ALA A 1 91 ? 4.888 0.025 -2.336 1.00 62.25 91 ALA A N 1
ATOM 701 C CA . ALA A 1 91 ? 4.517 0.754 -1.133 1.00 62.25 91 ALA A CA 1
ATOM 702 C C . ALA A 1 91 ? 4.478 -0.174 0.089 1.00 62.25 91 ALA A C 1
ATOM 704 O O . ALA A 1 91 ? 3.872 -1.233 -0.009 1.00 62.25 91 ALA A O 1
ATOM 705 N N . ARG A 1 92 ? 5.062 0.213 1.235 1.00 70.06 92 ARG A N 1
ATOM 706 C CA . ARG A 1 92 ? 4.846 -0.415 2.555 1.00 70.06 92 ARG A CA 1
ATOM 707 C C . ARG A 1 92 ? 4.263 0.617 3.513 1.00 70.06 92 ARG A C 1
ATOM 709 O O . ARG A 1 92 ? 4.965 1.483 4.026 1.00 70.06 92 ARG A O 1
ATOM 716 N N . ILE A 1 93 ? 2.965 0.510 3.773 1.00 64.44 93 ILE A N 1
ATOM 717 C CA . ILE A 1 93 ? 2.201 1.588 4.434 1.00 64.44 93 ILE A CA 1
ATOM 718 C C . ILE A 1 93 ? 2.277 1.490 5.970 1.00 64.44 93 ILE A C 1
ATOM 720 O O . ILE A 1 93 ? 2.036 2.464 6.673 1.00 64.44 93 ILE A O 1
ATOM 724 N N . SER A 1 94 ? 2.758 0.363 6.512 1.00 65.19 94 SER A N 1
ATOM 725 C CA . SER A 1 94 ? 3.016 0.195 7.953 1.00 65.19 94 SER A CA 1
ATOM 726 C C . SER A 1 94 ? 4.106 1.132 8.508 1.00 65.19 94 SER A C 1
ATOM 728 O O . SER A 1 94 ? 4.302 1.185 9.717 1.00 65.19 94 SER A O 1
ATOM 730 N N . ASN A 1 95 ? 4.838 1.853 7.649 1.00 66.19 95 ASN A N 1
ATOM 731 C CA . ASN A 1 95 ? 5.787 2.890 8.046 1.00 66.19 95 ASN A CA 1
ATOM 732 C C . ASN A 1 95 ? 5.620 4.133 7.143 1.00 66.19 95 ASN A C 1
ATOM 734 O O . ASN A 1 95 ? 6.291 4.228 6.108 1.00 66.19 95 ASN A O 1
ATOM 738 N N . PRO A 1 96 ? 4.731 5.080 7.515 1.00 55.59 96 PRO A N 1
ATOM 739 C CA . PRO A 1 96 ? 4.368 6.242 6.699 1.00 55.59 96 PRO A CA 1
ATOM 740 C C . PRO A 1 96 ? 5.568 7.071 6.212 1.00 55.59 96 PRO A C 1
ATOM 742 O O . PRO A 1 96 ? 5.601 7.572 5.089 1.00 55.59 96 PRO A O 1
ATOM 745 N N . SER A 1 97 ? 6.610 7.154 7.038 1.00 55.53 97 SER A N 1
ATOM 746 C CA . SER A 1 97 ? 7.820 7.932 6.765 1.00 55.53 97 SER A CA 1
ATOM 747 C C . SER A 1 97 ? 8.720 7.320 5.682 1.00 55.53 97 SER A C 1
ATOM 749 O O . SER A 1 97 ? 9.613 7.997 5.179 1.00 55.53 97 SER A O 1
ATOM 751 N N . ARG A 1 98 ? 8.519 6.046 5.307 1.00 58.69 98 ARG A N 1
ATOM 752 C CA . ARG A 1 98 ? 9.294 5.327 4.271 1.00 58.69 98 ARG A CA 1
ATOM 753 C C . ARG A 1 98 ? 8.378 4.557 3.316 1.00 58.69 98 ARG A C 1
ATOM 755 O O . ARG A 1 98 ? 8.697 3.435 2.922 1.00 58.69 98 ARG A O 1
ATOM 762 N N . MET A 1 99 ? 7.233 5.160 2.983 1.00 63.50 99 MET A N 1
ATOM 763 C CA . MET A 1 99 ? 6.116 4.473 2.331 1.00 63.50 99 MET A CA 1
ATOM 764 C C . MET A 1 99 ? 6.427 3.859 0.986 1.00 63.50 99 MET A C 1
ATOM 766 O O . MET A 1 99 ? 5.825 2.840 0.689 1.00 63.50 99 MET A O 1
ATOM 77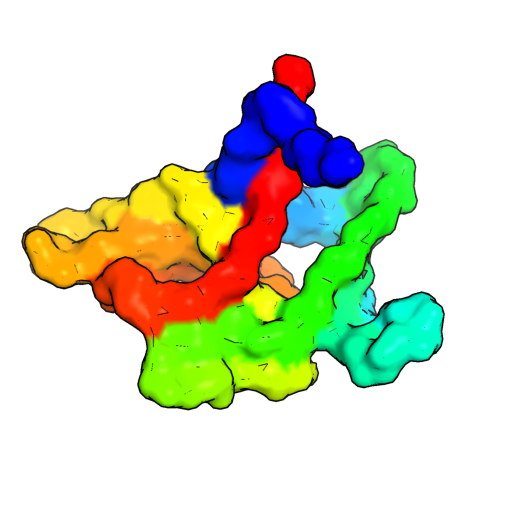0 N N . VAL A 1 100 ? 7.320 4.435 0.185 1.00 64.31 100 VAL A N 1
ATOM 771 C CA . VAL A 1 100 ? 7.650 3.903 -1.138 1.00 64.31 100 VAL A CA 1
ATOM 772 C C . VAL A 1 100 ? 9.120 3.537 -1.179 1.00 64.31 100 VAL A C 1
ATOM 774 O O . VAL A 1 100 ? 9.983 4.361 -0.876 1.00 64.31 100 VAL A O 1
ATOM 777 N N . GLN A 1 101 ? 9.391 2.289 -1.539 1.00 65.38 101 GLN A N 1
ATOM 778 C CA . GLN A 1 101 ? 10.730 1.721 -1.563 1.00 65.38 101 GLN A CA 1
ATOM 779 C C . GLN A 1 101 ? 11.025 1.174 -2.956 1.00 65.38 101 GLN A C 1
ATOM 781 O O . GLN A 1 101 ? 10.150 0.614 -3.620 1.00 65.38 101 GLN A O 1
ATOM 786 N N . VAL A 1 102 ? 12.271 1.356 -3.392 1.00 61.53 102 VAL A N 1
ATOM 787 C CA . VAL A 1 102 ? 12.844 0.571 -4.485 1.00 61.53 102 VAL A CA 1
ATOM 788 C C . VAL A 1 102 ? 13.351 -0.713 -3.857 1.00 61.53 102 VAL A C 1
ATOM 790 O O . VAL A 1 102 ? 14.060 -0.669 -2.853 1.00 61.53 102 VAL A O 1
ATOM 793 N N . SER A 1 103 ? 12.981 -1.849 -4.426 1.00 61.56 103 SER A N 1
ATOM 794 C CA . SER A 1 103 ? 13.684 -3.101 -4.163 1.00 61.56 103 SER A CA 1
ATOM 795 C C . SER A 1 103 ? 14.222 -3.636 -5.471 1.00 61.56 103 SER A C 1
ATOM 797 O O . SER A 1 103 ? 13.506 -3.578 -6.474 1.00 61.56 103 SER A O 1
ATOM 799 N N . ASN A 1 104 ? 15.390 -4.271 -5.402 1.00 57.94 104 ASN A N 1
ATOM 800 C CA . ASN A 1 104 ? 15.936 -5.183 -6.412 1.00 57.94 104 ASN A CA 1
ATOM 801 C C . ASN A 1 104 ? 15.125 -6.485 -6.421 1.00 57.94 104 ASN A C 1
ATOM 803 O O . ASN A 1 104 ? 15.644 -7.590 -6.323 1.00 57.94 104 ASN A O 1
ATOM 807 N N . ALA A 1 105 ? 13.804 -6.338 -6.408 1.00 54.47 105 ALA A N 1
ATOM 808 C CA . ALA A 1 105 ? 12.894 -7.443 -6.479 1.00 54.47 105 ALA A CA 1
ATOM 809 C C . ALA A 1 105 ? 12.959 -7.946 -7.905 1.00 54.47 105 ALA A C 1
ATOM 811 O O . ALA A 1 105 ? 12.338 -7.363 -8.791 1.00 54.47 105 ALA A O 1
ATOM 812 N N . ALA A 1 106 ? 13.675 -9.045 -8.116 1.00 54.44 106 ALA A N 1
ATOM 813 C CA . ALA A 1 106 ? 13.320 -9.944 -9.192 1.00 54.44 106 ALA A CA 1
ATOM 814 C C . ALA A 1 106 ? 11.780 -10.055 -9.242 1.00 54.44 106 ALA A C 1
ATOM 816 O O . ALA A 1 106 ? 11.106 -10.087 -8.203 1.00 54.44 106 ALA A O 1
ATOM 817 N N . GLN A 1 107 ? 11.210 -10.060 -10.448 1.00 53.91 107 GLN A N 1
ATOM 818 C CA . GLN A 1 107 ? 9.758 -10.119 -10.692 1.00 53.91 107 GLN A CA 1
ATOM 819 C C . GLN A 1 107 ? 9.062 -11.314 -9.997 1.00 53.91 107 GLN A C 1
ATOM 821 O O . GLN A 1 107 ? 7.839 -11.400 -9.992 1.00 53.91 107 GLN A O 1
ATOM 826 N N . GLU A 1 108 ? 9.835 -12.220 -9.400 1.00 57.56 108 GLU A N 1
ATOM 827 C CA . GLU A 1 108 ? 9.427 -13.383 -8.616 1.00 57.56 108 GLU A CA 1
ATOM 828 C C . GLU A 1 108 ? 8.763 -13.075 -7.261 1.00 57.56 108 GLU A C 1
ATOM 830 O O . GLU A 1 108 ? 8.112 -13.958 -6.708 1.00 57.56 108 GLU A O 1
ATOM 835 N N . MET A 1 109 ? 8.880 -11.858 -6.706 1.00 70.31 109 MET A N 1
ATOM 836 C CA . MET A 1 109 ? 8.171 -11.520 -5.461 1.00 70.31 109 MET A CA 1
ATOM 837 C C . MET A 1 109 ? 6.718 -11.107 -5.735 1.00 70.31 109 MET A C 1
ATOM 839 O O . MET A 1 109 ? 6.455 -10.044 -6.286 1.00 70.31 109 MET A O 1
ATOM 843 N N . GLY A 1 110 ? 5.742 -11.901 -5.303 1.00 75.62 110 GLY A N 1
ATOM 844 C CA . GLY A 1 110 ? 4.328 -11.543 -5.394 1.00 75.62 110 GLY A CA 1
ATOM 845 C C . GLY A 1 110 ? 3.972 -10.404 -4.435 1.00 75.62 110 GLY A C 1
ATOM 846 O O . GLY A 1 110 ? 4.226 -10.481 -3.238 1.00 75.62 110 GLY A O 1
ATOM 847 N N . ARG A 1 111 ? 3.343 -9.338 -4.927 1.00 82.00 111 ARG A N 1
ATOM 848 C CA . ARG A 1 111 ? 2.786 -8.263 -4.088 1.00 82.00 111 ARG A CA 1
ATOM 849 C C . ARG A 1 111 ? 1.345 -7.999 -4.475 1.00 82.00 111 ARG A C 1
ATOM 851 O O . ARG A 1 111 ? 0.916 -8.344 -5.576 1.00 82.00 111 ARG A O 1
ATOM 858 N N . ASN A 1 112 ? 0.610 -7.350 -3.577 1.00 80.19 112 ASN A N 1
ATOM 859 C CA . ASN A 1 112 ? -0.785 -7.035 -3.835 1.00 80.19 112 ASN A CA 1
ATOM 860 C C . ASN A 1 112 ? -0.908 -6.028 -4.978 1.00 80.19 112 ASN A C 1
ATOM 862 O O . ASN A 1 112 ? -0.064 -5.154 -5.197 1.00 80.19 112 ASN A O 1
ATOM 866 N N . VAL A 1 113 ? -2.014 -6.146 -5.692 1.00 79.12 113 VAL A N 1
ATOM 867 C CA . VAL A 1 113 ? -2.337 -5.314 -6.834 1.00 79.12 113 VAL A CA 1
ATOM 868 C C . VAL A 1 113 ? -3.603 -4.543 -6.496 1.00 79.12 113 VAL A C 1
ATOM 870 O O . VAL A 1 113 ? -4.648 -5.121 -6.215 1.00 79.12 113 VAL A O 1
ATOM 873 N N . ARG A 1 114 ? -3.505 -3.217 -6.514 1.00 79.06 114 ARG A N 1
ATOM 874 C CA . ARG A 1 114 ? -4.650 -2.318 -6.391 1.00 79.06 114 ARG A CA 1
ATOM 875 C C . ARG A 1 114 ? -4.588 -1.387 -7.569 1.00 79.06 114 ARG A C 1
ATOM 877 O O . ARG A 1 114 ? -3.679 -0.570 -7.607 1.00 79.06 114 ARG A O 1
ATOM 884 N N . GLY A 1 115 ? -5.513 -1.495 -8.506 1.00 78.38 115 GLY A N 1
ATOM 885 C CA . GLY A 1 115 ? -5.478 -0.565 -9.622 1.00 78.38 115 GLY A CA 1
ATOM 886 C C . GLY A 1 115 ? -6.420 0.595 -9.487 1.00 78.38 115 GLY A C 1
ATOM 887 O O . GLY A 1 115 ? -7.228 0.713 -8.562 1.00 78.38 115 GLY A O 1
ATOM 888 N N . VAL A 1 116 ? -6.216 1.468 -10.448 1.00 80.00 116 VAL A N 1
ATOM 889 C CA . VAL A 1 116 ? -6.836 2.763 -10.594 1.00 80.00 116 VAL A CA 1
ATOM 890 C C . VAL A 1 116 ? -7.437 2.833 -11.988 1.00 80.00 116 VAL A C 1
ATOM 892 O O . VAL A 1 116 ? -6.974 2.161 -12.912 1.00 80.00 116 VAL A O 1
ATOM 895 N N . VAL A 1 117 ? -8.481 3.637 -12.124 1.00 80.56 117 VAL A N 1
ATOM 896 C CA . VAL A 1 117 ? -9.142 3.894 -13.403 1.00 80.56 117 VAL A CA 1
ATOM 897 C C . VAL A 1 117 ? -8.626 5.230 -13.926 1.00 80.56 117 VAL A C 1
ATOM 899 O O . VAL A 1 117 ? -8.454 6.168 -13.141 1.00 80.56 117 VAL A O 1
ATOM 902 N N . ASN A 1 118 ? -8.352 5.321 -15.228 1.00 67.38 118 ASN A N 1
ATOM 903 C CA . ASN A 1 118 ? -8.047 6.609 -15.853 1.00 67.38 118 ASN A CA 1
ATOM 904 C C . ASN A 1 118 ? -9.260 7.549 -15.721 1.00 67.38 118 ASN A C 1
ATOM 906 O O . ASN A 1 118 ? -10.397 7.119 -15.907 1.00 67.38 118 ASN A O 1
ATOM 910 N N . LYS A 1 119 ? -9.005 8.807 -15.346 1.00 60.56 119 LYS A N 1
ATOM 911 C CA . LYS A 1 119 ? -10.026 9.861 -15.311 1.00 60.56 119 LYS A CA 1
ATOM 912 C C . LYS A 1 119 ? -10.297 10.407 -16.702 1.00 60.56 119 LYS A C 1
ATOM 914 O O . LYS A 1 119 ? -9.326 10.456 -17.489 1.00 60.56 119 LYS A O 1
#

Radius of gyration: 14.93 Å; chains: 1; bounding box: 43×36×34 Å

Foldseek 3Di:
DPDPDPAKDFAAPVVQLCQLVQWDWDWDCDDPNPNFTFIWTQGNPPRDIDTFTQQAKDAPHGPRRNHWRKEFGPDWDDPVPDPQQRFTWMATNSDSVCGIDTDSDDPRMGHDTDIDGDD

pLDDT: mean 76.27, std 13.69, range [42.56, 93.69]